Protein AF-A0AA35W364-F1 (afdb_monomer_lite)

Structure (mmCIF, N/CA/C/O backbone):
data_AF-A0AA35W364-F1
#
_entry.id   AF-A0AA35W364-F1
#
loop_
_atom_site.group_PDB
_atom_site.id
_atom_site.type_symbol
_atom_site.label_atom_id
_atom_site.label_alt_id
_atom_site.label_comp_id
_atom_site.label_asym_id
_atom_site.label_entity_id
_atom_site.label_seq_id
_atom_site.pdbx_PDB_ins_code
_atom_site.Cartn_x
_atom_site.Cartn_y
_atom_site.Cartn_z
_atom_site.occupancy
_atom_site.B_iso_or_equiv
_atom_site.auth_seq_id
_atom_site.auth_comp_id
_atom_site.auth_asym_id
_atom_site.auth_atom_id
_atom_site.pdbx_PDB_model_num
ATOM 1 N N . MET A 1 1 ? 13.849 39.388 32.281 1.00 42.34 1 MET A N 1
ATOM 2 C CA . MET A 1 1 ? 14.786 38.970 31.215 1.00 42.34 1 MET A CA 1
ATOM 3 C C . MET A 1 1 ? 13.998 38.181 30.181 1.00 42.34 1 MET A C 1
ATOM 5 O O . MET A 1 1 ? 13.756 37.003 30.393 1.00 42.34 1 MET A O 1
ATOM 9 N N . GLY A 1 2 ? 13.488 38.849 29.142 1.00 51.41 2 GLY A N 1
ATOM 10 C CA . GLY A 1 2 ? 12.754 38.205 28.049 1.00 51.41 2 GLY A CA 1
ATOM 11 C C . GLY A 1 2 ? 13.725 37.856 26.928 1.00 51.41 2 GLY A C 1
ATOM 12 O O . GLY A 1 2 ? 14.461 38.731 26.479 1.00 51.41 2 GLY A O 1
ATOM 13 N N . ALA A 1 3 ? 13.776 36.588 26.528 1.00 58.84 3 ALA A N 1
ATOM 14 C CA . ALA A 1 3 ? 14.602 36.157 25.410 1.00 58.84 3 ALA A CA 1
ATOM 15 C C . ALA A 1 3 ? 13.989 36.678 24.100 1.00 58.84 3 ALA A C 1
ATOM 17 O O . ALA A 1 3 ? 12.931 36.219 23.672 1.00 58.84 3 ALA A O 1
ATOM 18 N N . ASP A 1 4 ? 14.655 37.659 23.495 1.00 64.25 4 ASP A N 1
ATOM 19 C CA . ASP A 1 4 ? 14.409 38.132 22.136 1.00 64.25 4 ASP A CA 1
ATOM 20 C C . ASP A 1 4 ? 14.785 37.013 21.148 1.00 64.25 4 ASP A C 1
ATOM 22 O O . ASP A 1 4 ? 15.952 36.796 20.811 1.00 64.25 4 ASP A O 1
ATOM 26 N N . CYS A 1 5 ? 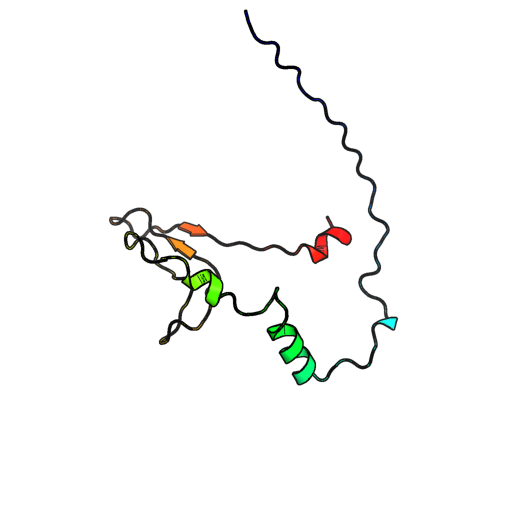13.790 36.213 20.762 1.00 59.81 5 CYS A N 1
ATOM 27 C CA . CYS A 1 5 ? 13.937 35.186 19.741 1.00 59.81 5 CYS A CA 1
ATOM 28 C C . CYS A 1 5 ? 14.057 35.874 18.376 1.00 59.81 5 CYS A C 1
ATOM 30 O O . CYS A 1 5 ? 13.056 36.307 17.799 1.00 59.81 5 CYS A O 1
ATOM 32 N N . ARG A 1 6 ? 15.286 35.978 17.850 1.00 68.62 6 ARG A N 1
ATOM 33 C CA . ARG A 1 6 ? 15.535 36.499 16.499 1.00 68.62 6 ARG A CA 1
ATOM 34 C C . ARG A 1 6 ? 14.736 35.689 15.480 1.00 68.62 6 ARG A C 1
ATOM 36 O O . ARG A 1 6 ? 15.065 34.546 15.173 1.00 68.62 6 ARG A O 1
ATOM 43 N N . ARG A 1 7 ? 13.701 36.314 14.922 1.00 73.06 7 ARG A N 1
ATOM 44 C CA . ARG A 1 7 ? 12.898 35.764 13.830 1.00 73.06 7 ARG A CA 1
ATOM 45 C C . ARG A 1 7 ? 13.801 35.540 12.613 1.00 73.06 7 ARG A C 1
ATOM 47 O O . ARG A 1 7 ? 14.226 36.505 11.981 1.00 73.06 7 ARG A O 1
ATOM 54 N N . MET A 1 8 ? 14.082 34.281 12.272 1.00 79.88 8 MET A N 1
ATOM 55 C CA . MET A 1 8 ? 14.730 33.951 11.001 1.00 79.88 8 MET A CA 1
ATOM 56 C C . MET A 1 8 ? 13.808 34.368 9.853 1.00 79.88 8 MET A C 1
ATOM 58 O O . MET A 1 8 ? 12.700 33.854 9.715 1.00 79.88 8 MET A O 1
ATOM 62 N N . GLN A 1 9 ? 14.269 35.313 9.037 1.00 79.69 9 GLN A N 1
ATOM 63 C CA . GLN A 1 9 ? 13.660 35.632 7.751 1.00 79.69 9 GLN A CA 1
ATOM 64 C C . GLN A 1 9 ? 14.448 34.903 6.667 1.00 79.69 9 GLN A C 1
ATOM 66 O O . GLN A 1 9 ? 15.560 35.302 6.324 1.00 79.69 9 GLN A O 1
ATOM 71 N N . LEU A 1 10 ? 13.881 33.815 6.154 1.00 81.94 10 LEU A N 1
ATOM 72 C CA . LEU A 1 10 ? 14.434 33.099 5.012 1.00 81.94 10 LEU A CA 1
ATOM 73 C C . LEU A 1 10 ? 13.853 33.693 3.731 1.00 81.94 10 LEU A C 1
ATOM 75 O O . LEU A 1 10 ? 12.642 33.867 3.609 1.00 81.94 10 LEU A O 1
ATOM 79 N N . ARG A 1 11 ? 14.731 34.021 2.784 1.00 81.44 11 ARG A N 1
ATOM 80 C CA . ARG A 1 11 ? 14.335 34.408 1.430 1.00 81.44 11 ARG A CA 1
ATOM 81 C C . ARG A 1 11 ? 14.239 33.135 0.599 1.00 81.44 11 ARG A C 1
ATOM 83 O O . ARG A 1 11 ? 15.237 32.432 0.473 1.00 81.44 11 ARG A O 1
ATOM 90 N N . SER A 1 12 ? 13.066 32.849 0.046 1.00 81.06 12 SER A N 1
ATOM 91 C CA . SER A 1 12 ? 12.910 31.868 -1.026 1.00 81.06 12 SER A CA 1
ATOM 92 C C . SER A 1 12 ? 12.768 32.608 -2.353 1.00 81.06 12 SER A C 1
ATOM 94 O O . SER A 1 12 ? 12.062 33.611 -2.452 1.00 81.06 12 SER A O 1
ATOM 96 N N . ALA A 1 13 ? 13.475 32.126 -3.368 1.00 81.81 13 ALA A N 1
ATOM 97 C CA . ALA A 1 13 ? 13.257 32.500 -4.754 1.00 81.81 13 ALA A CA 1
ATOM 98 C C . ALA A 1 13 ? 12.863 31.224 -5.500 1.00 81.81 13 ALA A C 1
ATOM 100 O O . ALA A 1 13 ? 13.487 30.182 -5.302 1.00 81.81 13 ALA A O 1
ATOM 101 N N . TRP A 1 14 ? 11.797 31.296 -6.295 1.00 80.50 14 TRP A N 1
ATOM 102 C CA . TRP A 1 14 ? 11.407 30.214 -7.190 1.00 80.50 14 TRP A CA 1
ATOM 103 C C . TRP A 1 14 ? 12.120 30.408 -8.525 1.00 80.50 14 TRP A C 1
ATOM 105 O O . TRP A 1 14 ? 11.852 31.381 -9.232 1.00 80.50 14 TRP A O 1
ATOM 115 N N . GLU A 1 15 ? 13.021 29.492 -8.861 1.00 82.69 15 GLU A N 1
ATOM 116 C CA . GLU A 1 15 ? 13.571 29.372 -10.208 1.00 82.69 15 GLU A CA 1
ATOM 117 C C . GLU A 1 15 ? 12.832 28.227 -10.906 1.00 82.69 15 GLU A C 1
ATOM 119 O O . GLU A 1 15 ? 12.831 27.109 -10.382 1.00 82.69 15 GLU A O 1
ATOM 124 N N . PRO A 1 16 ? 12.163 28.470 -12.050 1.00 73.25 16 PRO A N 1
ATOM 125 C CA . PRO A 1 16 ? 11.460 27.405 -12.742 1.00 73.25 16 PRO A CA 1
ATOM 126 C C . PRO A 1 16 ? 12.470 26.332 -13.169 1.00 73.25 16 PRO A C 1
ATOM 128 O O . PRO A 1 16 ? 13.505 26.675 -13.753 1.00 73.25 16 PRO A O 1
ATOM 131 N N . PRO A 1 17 ? 12.197 25.043 -12.899 1.00 69.00 17 PRO A N 1
ATOM 132 C CA . PRO A 1 17 ? 13.079 23.980 -13.341 1.00 69.00 17 PRO A CA 1
ATOM 133 C C . PRO A 1 17 ? 13.205 24.024 -14.872 1.00 69.00 17 PRO A C 1
ATOM 135 O O . PRO A 1 17 ? 12.249 24.399 -15.564 1.00 69.00 17 PRO A O 1
ATOM 138 N N . PRO A 1 18 ? 14.370 23.650 -15.433 1.00 70.69 18 PRO A N 1
ATOM 139 C CA . PRO A 1 18 ? 14.499 23.502 -16.877 1.00 70.69 18 PRO A CA 1
ATOM 140 C C . PRO A 1 18 ? 13.400 22.557 -17.369 1.00 70.69 18 PRO A C 1
ATOM 142 O O . PRO A 1 18 ? 13.185 21.506 -16.766 1.00 70.69 18 PRO A O 1
ATOM 145 N N . GLN A 1 19 ? 12.687 22.925 -18.439 1.00 67.69 19 GLN A N 1
ATOM 146 C CA . GLN A 1 19 ? 11.573 22.115 -18.930 1.00 67.69 19 GLN A CA 1
ATOM 147 C C . GLN A 1 19 ? 12.061 20.720 -19.334 1.00 67.69 19 GLN A C 1
ATOM 149 O O . GLN A 1 19 ? 12.665 20.529 -20.391 1.00 67.69 19 GLN A O 1
ATOM 154 N N . VAL A 1 20 ? 11.794 19.728 -18.484 1.00 62.94 20 VAL A N 1
ATOM 155 C CA . VAL A 1 20 ? 12.103 18.332 -18.775 1.00 62.94 20 VAL A CA 1
ATOM 156 C C . VAL A 1 20 ? 11.035 17.809 -19.728 1.00 62.94 20 VAL A C 1
ATOM 158 O O . VAL A 1 20 ? 9.866 17.659 -19.369 1.00 62.94 20 VAL A O 1
ATOM 161 N N . ARG A 1 21 ? 11.430 17.492 -20.964 1.00 59.19 21 ARG A N 1
ATOM 162 C CA . ARG A 1 21 ? 10.580 16.756 -21.907 1.00 59.19 21 ARG A CA 1
ATOM 163 C C . ARG A 1 21 ? 10.469 15.302 -21.426 1.00 59.19 21 ARG A C 1
ATOM 165 O O . ARG A 1 21 ? 11.280 14.453 -21.782 1.00 59.19 21 ARG A O 1
ATOM 172 N N . TRP A 1 22 ? 9.488 15.022 -20.570 1.00 58.12 22 TRP A N 1
ATOM 173 C CA . TRP A 1 22 ? 9.244 13.687 -19.999 1.00 58.12 22 TRP A CA 1
ATOM 174 C C . TRP A 1 22 ? 8.727 12.678 -21.039 1.00 58.12 22 TRP A C 1
ATOM 176 O O . TRP A 1 22 ? 8.893 11.469 -20.872 1.00 58.12 22 TRP A O 1
ATOM 186 N N . TRP A 1 23 ? 8.188 13.183 -22.152 1.00 57.75 23 TRP A N 1
ATOM 187 C CA . TRP A 1 23 ? 7.868 12.425 -23.356 1.00 57.75 23 TRP A CA 1
ATOM 188 C C . TRP A 1 23 ? 8.776 12.857 -24.516 1.00 57.75 23 TRP A C 1
ATOM 190 O O . TRP A 1 23 ? 8.697 13.986 -25.009 1.00 57.75 23 TRP A O 1
ATOM 200 N N . SER A 1 24 ? 9.638 11.950 -24.974 1.00 54.50 24 SER A N 1
ATOM 201 C CA . SER A 1 24 ? 10.338 12.063 -26.254 1.00 54.50 24 SER A CA 1
ATOM 202 C C . SER A 1 24 ? 9.749 11.039 -27.221 1.00 54.50 24 SER A C 1
ATOM 204 O O . SER A 1 24 ? 9.593 9.872 -26.869 1.00 54.50 24 SER A O 1
ATOM 206 N N . ALA A 1 25 ? 9.438 11.459 -28.451 1.00 53.22 25 ALA A N 1
ATOM 207 C CA . ALA A 1 25 ? 9.056 10.534 -29.523 1.00 53.22 25 ALA A CA 1
ATOM 208 C C . ALA A 1 25 ? 10.146 9.461 -29.747 1.00 53.22 25 ALA A C 1
ATOM 210 O O . ALA A 1 25 ? 9.840 8.306 -30.021 1.00 53.22 25 ALA A O 1
ATOM 211 N N . ASP A 1 26 ? 11.406 9.813 -29.471 1.00 54.66 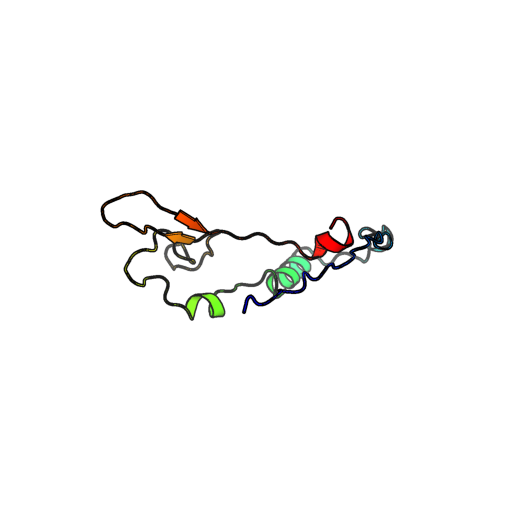26 ASP A N 1
ATOM 212 C CA . ASP A 1 26 ? 12.577 8.928 -29.526 1.00 54.66 26 ASP A CA 1
ATOM 213 C C . ASP A 1 26 ? 12.585 7.825 -28.447 1.00 54.66 26 ASP A C 1
ATOM 215 O O . ASP A 1 26 ? 13.435 6.934 -28.467 1.00 54.66 26 ASP A O 1
ATOM 219 N N . ARG A 1 27 ? 11.641 7.846 -27.492 1.00 55.06 27 ARG A N 1
ATOM 220 C CA . ARG A 1 27 ? 11.462 6.781 -26.490 1.00 55.06 27 ARG A CA 1
ATOM 221 C C . ARG A 1 27 ? 10.777 5.534 -27.069 1.00 55.06 27 ARG A C 1
ATOM 223 O O . ARG A 1 27 ? 10.571 4.567 -26.338 1.00 55.06 27 ARG A O 1
ATOM 230 N N . GLN A 1 28 ? 10.501 5.512 -28.375 1.00 56.94 28 GLN A N 1
ATOM 231 C CA . GLN A 1 28 ? 10.209 4.306 -29.156 1.00 56.94 28 GLN A CA 1
ATOM 232 C C . GLN A 1 28 ? 11.470 3.434 -29.311 1.00 56.94 28 GLN A C 1
ATOM 234 O O . GLN A 1 28 ? 11.905 3.092 -30.407 1.00 56.94 28 GLN A O 1
ATOM 239 N N . ARG A 1 29 ? 12.069 3.013 -28.192 1.00 60.28 29 ARG A N 1
ATOM 240 C CA . ARG A 1 29 ? 12.746 1.711 -28.186 1.00 60.28 29 ARG A CA 1
ATOM 241 C C . ARG A 1 29 ? 11.670 0.659 -28.463 1.00 60.28 29 ARG A C 1
ATOM 243 O O . ARG A 1 29 ? 10.519 0.881 -28.090 1.00 60.28 29 ARG A O 1
ATOM 250 N N . SER A 1 30 ? 12.015 -0.462 -29.108 1.00 66.12 30 SER A N 1
ATOM 251 C CA . SER A 1 30 ? 11.097 -1.611 -29.170 1.00 66.12 30 SER A CA 1
ATOM 252 C C . SER A 1 30 ? 10.598 -1.878 -27.756 1.00 66.12 30 SER A C 1
ATOM 254 O O . SER A 1 30 ? 11.401 -2.201 -26.877 1.00 66.12 30 SER A O 1
ATOM 256 N N . ALA A 1 31 ? 9.312 -1.616 -27.516 1.00 72.19 31 ALA A N 1
ATOM 257 C CA . ALA A 1 31 ? 8.734 -1.801 -26.202 1.00 72.19 31 ALA A CA 1
ATOM 258 C C . ALA A 1 31 ? 8.922 -3.276 -25.823 1.00 72.19 31 ALA A C 1
ATOM 260 O O . ALA A 1 31 ? 8.780 -4.142 -26.694 1.00 72.19 31 ALA A O 1
ATOM 261 N N . PRO A 1 32 ? 9.277 -3.580 -24.564 1.00 84.19 32 PRO A N 1
ATOM 262 C CA . PRO A 1 32 ? 9.256 -4.960 -24.110 1.00 84.19 32 PRO A CA 1
ATOM 263 C C . PRO A 1 32 ? 7.872 -5.555 -24.380 1.00 84.19 32 PRO A C 1
ATOM 265 O O . PRO A 1 32 ? 6.870 -4.831 -24.401 1.00 84.19 32 PRO A O 1
ATOM 268 N N . SER A 1 33 ? 7.810 -6.871 -24.579 1.00 93.00 33 SER A N 1
ATOM 269 C CA . SER A 1 33 ? 6.515 -7.539 -24.651 1.00 93.00 33 SER A CA 1
ATOM 270 C C . SER A 1 33 ? 5.718 -7.238 -23.369 1.00 93.00 33 SER A C 1
ATOM 272 O O . SER A 1 33 ? 6.331 -7.011 -22.317 1.00 93.00 33 SER A O 1
ATOM 274 N N . PRO A 1 34 ? 4.377 -7.207 -23.415 1.00 93.94 34 PRO A N 1
ATOM 275 C CA . PRO A 1 34 ? 3.564 -6.928 -22.232 1.00 93.94 34 PRO A CA 1
ATOM 276 C C . PRO A 1 34 ? 3.922 -7.816 -21.035 1.00 93.94 34 PRO A C 1
ATOM 278 O O . PRO A 1 34 ? 3.933 -7.346 -19.901 1.00 93.94 34 PRO A O 1
ATOM 281 N N . GLU A 1 35 ? 4.293 -9.072 -21.286 1.00 96.69 35 GLU A N 1
ATOM 282 C CA . GLU A 1 35 ? 4.731 -10.023 -20.264 1.00 96.69 35 GLU A CA 1
ATOM 283 C C . GLU A 1 35 ? 6.049 -9.578 -19.619 1.00 96.69 35 GLU A C 1
ATOM 285 O O . GLU A 1 35 ? 6.152 -9.511 -18.395 1.00 96.69 35 GLU A O 1
ATOM 290 N N . ALA A 1 36 ? 7.047 -9.218 -20.432 1.00 94.69 36 ALA A N 1
ATOM 291 C CA . ALA A 1 36 ? 8.331 -8.729 -19.938 1.00 94.69 36 ALA A CA 1
ATOM 292 C C . ALA A 1 36 ? 8.185 -7.393 -19.188 1.00 94.69 36 ALA A C 1
ATOM 294 O O . ALA A 1 36 ? 8.824 -7.190 -18.155 1.00 94.69 36 ALA A O 1
ATOM 295 N N . ALA A 1 37 ? 7.316 -6.501 -19.672 1.00 94.19 37 ALA A N 1
ATOM 296 C CA . ALA A 1 37 ? 7.007 -5.234 -19.018 1.00 94.19 37 ALA A CA 1
ATOM 297 C C . ALA A 1 37 ? 6.331 -5.449 -17.656 1.00 94.19 37 ALA A C 1
ATOM 299 O O . ALA A 1 37 ? 6.733 -4.839 -16.667 1.00 94.19 37 ALA A O 1
ATOM 300 N N . LEU A 1 38 ? 5.336 -6.338 -17.591 1.00 96.19 38 LEU A N 1
ATOM 301 C CA . LEU A 1 38 ? 4.614 -6.654 -16.362 1.00 96.19 38 LEU A CA 1
ATOM 302 C C . LEU A 1 38 ? 5.546 -7.247 -15.303 1.00 96.19 38 LEU A C 1
ATOM 304 O O . LEU A 1 38 ? 5.526 -6.804 -14.158 1.00 96.19 38 LEU A O 1
ATOM 308 N N . LEU A 1 39 ? 6.390 -8.210 -15.681 1.00 96.69 39 LEU A N 1
ATOM 309 C CA . LEU A 1 39 ? 7.354 -8.810 -14.755 1.00 96.69 39 LEU A CA 1
ATOM 310 C C . LEU A 1 39 ? 8.363 -7.778 -14.239 1.00 96.69 39 LEU A C 1
ATOM 312 O O . LEU A 1 39 ? 8.677 -7.778 -13.050 1.00 96.69 39 LEU A O 1
ATOM 316 N N . ALA A 1 40 ? 8.824 -6.868 -15.102 1.00 95.94 40 ALA A N 1
ATOM 317 C CA . ALA A 1 40 ? 9.695 -5.773 -14.687 1.00 95.94 40 ALA A CA 1
ATOM 318 C C . ALA A 1 40 ? 8.995 -4.820 -13.702 1.00 95.94 40 ALA A C 1
ATOM 320 O O . ALA A 1 40 ? 9.584 -4.451 -12.690 1.00 95.94 40 ALA A O 1
ATOM 321 N N . LEU A 1 41 ? 7.730 -4.465 -13.956 1.00 96.00 41 LEU A N 1
ATOM 322 C CA . LEU A 1 41 ? 6.946 -3.609 -13.062 1.00 96.00 41 LEU A CA 1
ATOM 323 C C . LEU A 1 41 ? 6.691 -4.274 -11.704 1.00 96.00 41 LEU A C 1
ATOM 325 O O . LEU A 1 41 ? 6.846 -3.625 -10.681 1.00 96.00 41 LEU A O 1
ATOM 329 N N . LEU A 1 42 ? 6.353 -5.564 -11.660 1.00 96.38 42 LEU A N 1
ATOM 330 C CA . LEU A 1 42 ? 6.114 -6.275 -10.395 1.00 96.38 42 LEU A CA 1
ATOM 331 C C . LEU A 1 42 ? 7.389 -6.462 -9.553 1.00 96.38 42 LEU A C 1
ATOM 333 O O . LEU A 1 42 ? 7.306 -6.606 -8.329 1.00 96.38 42 LEU A O 1
ATOM 337 N N . ALA A 1 43 ? 8.563 -6.448 -10.190 1.00 96.44 43 ALA A N 1
ATOM 338 C CA . ALA A 1 43 ? 9.860 -6.497 -9.519 1.00 96.44 43 ALA A CA 1
ATOM 339 C C . ALA A 1 43 ? 10.345 -5.121 -9.023 1.00 96.44 43 ALA A C 1
ATOM 341 O O . ALA A 1 43 ? 11.223 -5.057 -8.161 1.00 96.44 43 ALA A O 1
ATOM 342 N N . GLU A 1 44 ? 9.789 -4.024 -9.542 1.00 95.94 44 GLU A N 1
ATOM 343 C CA . GLU A 1 44 ? 10.206 -2.666 -9.194 1.00 95.94 44 GLU A CA 1
ATOM 344 C C . GLU A 1 44 ? 9.895 -2.359 -7.716 1.00 95.94 44 GLU A C 1
ATOM 346 O O . GLU A 1 44 ? 8.742 -2.495 -7.295 1.00 95.94 44 GLU A O 1
ATOM 351 N N . PRO A 1 45 ? 10.863 -1.886 -6.904 1.00 94.50 45 PRO A N 1
ATOM 352 C CA . PRO A 1 45 ? 10.657 -1.655 -5.474 1.00 94.50 45 PRO A CA 1
ATOM 353 C C . PRO A 1 45 ? 9.504 -0.713 -5.113 1.00 94.50 45 PRO A C 1
ATOM 355 O O . PRO A 1 45 ? 8.996 -0.791 -3.996 1.00 94.50 45 PRO A O 1
ATOM 358 N N . ASN A 1 46 ? 9.087 0.179 -6.014 1.00 93.31 46 ASN A N 1
ATOM 359 C CA . ASN A 1 46 ? 7.949 1.077 -5.793 1.00 93.31 46 ASN A CA 1
ATOM 360 C C . ASN A 1 46 ? 6.578 0.401 -5.985 1.00 93.31 46 ASN A C 1
ATOM 362 O O . ASN A 1 46 ? 5.585 0.908 -5.475 1.00 93.31 46 ASN A O 1
ATOM 366 N N . ILE A 1 47 ? 6.527 -0.725 -6.702 1.00 95.06 47 ILE A N 1
ATOM 367 C CA . ILE A 1 47 ? 5.293 -1.440 -7.075 1.00 95.06 47 ILE A CA 1
ATOM 368 C C . ILE A 1 47 ? 5.194 -2.788 -6.353 1.00 95.06 47 ILE A C 1
ATOM 370 O O . ILE A 1 47 ? 4.102 -3.220 -5.996 1.00 95.06 47 ILE A O 1
ATOM 374 N N . THR A 1 48 ? 6.330 -3.455 -6.144 1.00 95.94 48 THR A N 1
ATOM 375 C CA . THR A 1 48 ? 6.401 -4.791 -5.552 1.00 95.94 48 THR A CA 1
ATOM 376 C C . THR A 1 48 ? 5.732 -4.871 -4.176 1.00 95.94 48 THR A C 1
ATOM 378 O O . THR A 1 48 ? 5.612 -3.872 -3.457 1.00 95.94 48 THR A O 1
ATOM 381 N N . SER A 1 49 ? 5.335 -6.085 -3.781 1.00 95.00 49 SER A N 1
ATOM 382 C CA . SER A 1 49 ? 4.664 -6.322 -2.502 1.00 95.00 49 SER A CA 1
ATOM 383 C C . SER A 1 49 ? 5.497 -5.816 -1.321 1.00 95.00 49 SER A C 1
ATOM 385 O O . SER A 1 49 ? 6.704 -6.044 -1.224 1.00 95.00 49 SER A O 1
ATOM 387 N N . LYS A 1 50 ? 4.819 -5.154 -0.381 1.00 93.88 50 LYS A N 1
ATOM 388 C CA . LYS A 1 50 ? 5.395 -4.684 0.888 1.00 93.88 50 LYS A CA 1
ATOM 389 C C . LYS A 1 50 ? 5.070 -5.600 2.063 1.00 93.88 50 LYS A C 1
ATOM 391 O O . LYS A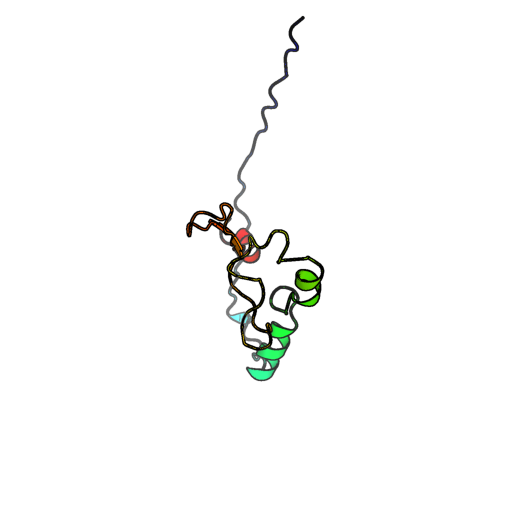 1 50 ? 5.317 -5.234 3.208 1.00 93.88 50 LYS A O 1
ATOM 396 N N . GLU A 1 51 ? 4.549 -6.792 1.796 1.00 95.12 51 GLU A N 1
ATOM 397 C CA . GLU A 1 51 ? 4.093 -7.738 2.812 1.00 95.12 51 GLU A CA 1
ATOM 398 C C . GLU A 1 51 ? 5.135 -8.056 3.880 1.00 95.12 51 GLU A C 1
ATOM 400 O O . GLU A 1 51 ? 4.834 -7.958 5.069 1.00 95.12 51 GLU A O 1
ATOM 405 N N . SER A 1 52 ? 6.369 -8.355 3.476 1.00 94.50 52 SER A N 1
ATOM 406 C CA . SER A 1 52 ? 7.451 -8.676 4.410 1.00 94.50 52 SER A CA 1
ATOM 407 C C . SER A 1 52 ? 7.752 -7.545 5.393 1.00 94.50 52 SER A C 1
ATOM 409 O O . SER A 1 52 ? 8.164 -7.815 6.516 1.00 94.50 52 SER A O 1
ATOM 411 N N . LEU A 1 53 ? 7.543 -6.286 4.999 1.00 94.69 53 LEU A N 1
ATOM 412 C CA . LEU A 1 53 ? 7.687 -5.125 5.874 1.00 94.69 53 LEU A CA 1
ATOM 413 C C . LEU A 1 53 ? 6.434 -4.920 6.725 1.00 94.69 53 LEU A C 1
ATOM 415 O O . LEU A 1 53 ? 6.525 -4.772 7.939 1.00 94.69 53 LEU A O 1
ATOM 419 N N . VAL A 1 54 ? 5.260 -4.926 6.095 1.00 94.31 54 VAL A N 1
ATOM 420 C CA . VAL A 1 54 ? 3.988 -4.647 6.769 1.00 94.31 54 VAL A CA 1
ATOM 421 C C . VAL A 1 54 ? 3.724 -5.676 7.868 1.00 94.31 54 VAL A C 1
ATOM 423 O O . VAL A 1 54 ? 3.335 -5.292 8.966 1.00 94.31 54 VAL A O 1
ATOM 426 N N . ARG A 1 55 ? 3.999 -6.964 7.633 1.00 94.31 55 ARG A N 1
ATOM 427 C CA . ARG A 1 55 ? 3.788 -8.037 8.622 1.00 94.31 55 ARG A CA 1
ATOM 428 C C . ARG A 1 55 ? 4.749 -8.020 9.811 1.00 94.31 55 ARG A C 1
ATOM 430 O O . ARG A 1 55 ? 4.519 -8.759 10.760 1.00 94.31 55 ARG A O 1
ATOM 437 N N . GLN A 1 56 ? 5.801 -7.202 9.789 1.00 95.44 56 GLN A N 1
ATOM 438 C CA . GLN A 1 56 ? 6.659 -7.033 10.969 1.00 95.44 56 GLN A CA 1
ATOM 439 C C . GLN A 1 56 ? 5.949 -6.273 12.095 1.00 95.44 56 GLN A C 1
ATOM 441 O O . GLN A 1 56 ? 6.358 -6.373 13.249 1.00 95.44 56 GLN A O 1
ATOM 446 N N . TYR A 1 57 ? 4.892 -5.524 11.770 1.00 90.88 57 TYR A N 1
ATOM 447 C CA . TYR A 1 57 ? 4.095 -4.784 12.739 1.00 90.88 57 TYR A CA 1
ATOM 448 C C . TYR A 1 57 ? 2.850 -5.573 13.147 1.00 90.88 57 TYR A C 1
ATOM 450 O O . TYR A 1 57 ? 2.207 -6.221 12.321 1.00 90.88 57 TYR A O 1
ATOM 458 N N . ASP A 1 58 ? 2.484 -5.470 14.423 1.00 90.81 58 ASP A N 1
ATOM 459 C CA . ASP A 1 58 ? 1.209 -5.977 14.923 1.00 90.81 58 ASP A CA 1
ATOM 460 C C . ASP A 1 58 ? 0.081 -4.992 14.572 1.00 90.81 58 ASP A C 1
ATOM 462 O O . ASP A 1 58 ? 0.064 -3.847 15.032 1.00 90.81 58 ASP A O 1
ATOM 466 N N . HIS A 1 59 ? -0.867 -5.454 13.753 1.00 89.62 59 HIS A N 1
ATOM 467 C CA . HIS A 1 59 ? -2.014 -4.670 13.278 1.00 89.62 59 HIS A CA 1
ATOM 468 C C . HIS A 1 59 ? -3.293 -4.917 14.081 1.00 89.62 59 HIS A C 1
ATOM 470 O O . HIS A 1 59 ? -4.342 -4.370 13.736 1.00 89.62 59 HIS A O 1
ATOM 476 N N . GLU A 1 60 ? -3.242 -5.730 15.137 1.00 86.94 60 GLU A N 1
ATOM 477 C CA . GLU A 1 60 ? -4.410 -6.137 15.931 1.00 86.94 60 GLU A CA 1
ATOM 478 C C . GLU A 1 60 ? -4.380 -5.606 17.369 1.00 86.94 60 GLU A C 1
ATOM 480 O O . GLU A 1 60 ? -5.314 -5.842 18.145 1.00 86.94 60 GLU A O 1
ATOM 485 N N . VAL A 1 61 ? -3.354 -4.821 17.719 1.00 86.69 61 VAL A N 1
ATOM 486 C CA . VAL A 1 61 ? -3.210 -4.203 19.041 1.00 86.69 61 VAL A CA 1
ATOM 487 C C . VAL A 1 61 ? -4.498 -3.480 19.442 1.00 86.69 61 VAL A C 1
ATOM 489 O O . VAL A 1 61 ? -4.998 -2.592 18.748 1.00 86.69 61 VAL A O 1
ATOM 492 N N . ARG A 1 62 ? -5.026 -3.859 20.614 1.00 84.50 62 ARG A N 1
ATOM 493 C CA . ARG A 1 62 ? -6.260 -3.319 21.215 1.00 84.50 62 ARG A CA 1
ATOM 494 C C . ARG A 1 62 ? -7.534 -3.542 20.383 1.00 84.50 62 ARG A C 1
ATOM 496 O O . ARG A 1 62 ? -8.533 -2.893 20.656 1.00 84.50 62 ARG A O 1
ATOM 503 N N . ALA A 1 63 ? -7.539 -4.442 19.396 1.00 81.31 63 ALA A N 1
ATOM 504 C CA . ALA A 1 63 ? -8.715 -4.743 18.565 1.00 81.31 63 ALA A CA 1
ATOM 505 C C . ALA A 1 63 ? -9.387 -3.489 17.951 1.00 81.31 63 ALA A C 1
ATOM 507 O O . ALA A 1 63 ? -10.603 -3.444 17.741 1.00 81.31 63 ALA A O 1
ATOM 508 N N . GLY A 1 64 ? -8.592 -2.442 17.706 1.00 88.00 64 GLY A N 1
ATOM 509 C CA . GLY A 1 64 ? -9.061 -1.170 17.158 1.00 88.00 64 GLY A CA 1
ATOM 510 C C . GLY A 1 64 ? -9.115 -1.159 15.632 1.00 88.00 64 GLY A C 1
ATOM 511 O O . GLY A 1 64 ? -9.863 -0.374 15.059 1.00 88.00 64 GLY A O 1
ATOM 512 N N . SER A 1 65 ? -8.350 -2.019 14.963 1.00 91.19 65 SER A N 1
ATOM 513 C CA . SER A 1 65 ? -8.300 -2.097 13.502 1.00 91.19 65 SER A CA 1
ATOM 514 C C . SER A 1 65 ? -9.518 -2.837 12.950 1.00 91.19 65 SER A C 1
ATOM 516 O O . SER A 1 65 ? -9.778 -3.983 13.311 1.00 91.19 65 SER A O 1
ATOM 518 N N . VAL A 1 66 ? -10.256 -2.177 12.060 1.00 93.12 66 VAL A N 1
ATOM 519 C CA . VAL A 1 66 ? -11.416 -2.734 11.348 1.00 93.12 66 VAL A CA 1
ATOM 520 C C . VAL A 1 66 ? -10.993 -3.254 9.978 1.00 93.12 66 VAL A C 1
ATOM 522 O O . VAL A 1 66 ? -11.267 -4.404 9.648 1.00 93.12 66 VAL A O 1
ATOM 525 N N . VAL A 1 67 ? -10.294 -2.423 9.198 1.00 93.75 67 VAL A N 1
ATOM 526 C CA . VAL A 1 67 ? -9.675 -2.834 7.930 1.00 93.75 67 VAL A CA 1
ATOM 527 C C . VAL A 1 67 ? -8.195 -3.064 8.189 1.00 93.75 67 VAL A C 1
ATOM 529 O O . VAL A 1 67 ? -7.489 -2.150 8.622 1.00 93.75 67 VAL A O 1
ATOM 532 N N . LYS A 1 68 ? -7.757 -4.305 7.971 1.00 92.38 68 LYS A N 1
ATOM 533 C CA . LYS A 1 68 ? -6.371 -4.751 8.145 1.00 92.38 68 LYS A CA 1
ATOM 534 C C . LYS A 1 68 ? -5.593 -4.546 6.847 1.00 92.38 68 LYS A C 1
ATOM 536 O O . LYS A 1 68 ? -6.224 -4.568 5.799 1.00 92.38 68 LYS A O 1
ATOM 541 N N . PRO A 1 69 ? -4.252 -4.439 6.894 1.00 93.56 69 PRO A N 1
ATOM 542 C CA . PRO A 1 69 ? -3.442 -4.226 5.693 1.00 93.56 69 PRO A CA 1
ATOM 543 C C . PRO A 1 69 ? -3.572 -5.314 4.624 1.00 93.56 69 PRO A C 1
ATOM 545 O O . PRO A 1 69 ? -3.286 -5.047 3.458 1.00 93.56 69 PRO A O 1
ATOM 548 N N . PHE A 1 70 ? -3.976 -6.525 5.025 1.00 94.69 70 PHE A N 1
ATOM 549 C CA . PHE A 1 70 ? -4.238 -7.632 4.117 1.00 94.69 70 PHE A CA 1
ATOM 550 C C . PHE A 1 70 ? -5.672 -8.149 4.254 1.00 94.69 70 PHE A C 1
ATOM 552 O O . PHE A 1 70 ? -6.176 -8.333 5.366 1.00 94.69 70 PHE A O 1
ATOM 559 N N . CYS A 1 71 ? -6.313 -8.396 3.115 1.00 93.19 71 CYS A N 1
ATOM 560 C CA . CYS A 1 71 ? -7.665 -8.916 2.961 1.00 93.19 71 CYS A CA 1
ATOM 561 C C . CYS A 1 71 ? -7.662 -10.223 2.146 1.00 93.19 71 CYS A C 1
ATOM 563 O O . CYS A 1 71 ? -6.612 -10.729 1.752 1.00 93.19 71 CYS A O 1
ATOM 565 N N . GLY A 1 72 ? -8.848 -10.787 1.913 1.00 93.31 72 GLY A N 1
ATOM 566 C CA . GLY A 1 72 ? -9.002 -12.098 1.283 1.00 93.31 72 GLY A CA 1
ATOM 567 C C . GLY A 1 72 ? -8.997 -13.240 2.299 1.00 93.31 72 GLY A C 1
ATOM 568 O O . GLY A 1 72 ? -8.686 -13.055 3.475 1.00 93.31 72 GLY A O 1
ATOM 569 N N . VAL A 1 73 ? -9.381 -14.434 1.842 1.00 94.31 73 VAL A N 1
ATOM 570 C CA . VAL A 1 73 ? -9.513 -15.625 2.703 1.00 94.31 73 VAL A CA 1
ATOM 571 C C . VAL A 1 73 ? -8.167 -16.017 3.316 1.00 94.31 73 VAL A C 1
ATOM 573 O O . VAL A 1 73 ? -8.119 -16.429 4.472 1.00 94.31 73 VAL A O 1
ATOM 576 N N . ALA A 1 74 ? -7.081 -15.850 2.558 1.00 95.25 74 ALA A N 1
ATOM 577 C CA . ALA A 1 74 ? -5.720 -16.135 3.000 1.00 95.25 74 ALA A CA 1
ATOM 578 C C . ALA A 1 74 ? -4.990 -14.906 3.576 1.00 95.25 74 ALA A C 1
ATOM 580 O O . ALA A 1 74 ? -3.824 -15.019 3.947 1.00 95.25 74 ALA A O 1
ATOM 581 N N . ALA A 1 75 ? -5.661 -13.749 3.675 1.00 92.69 75 ALA A N 1
ATOM 582 C CA . ALA A 1 75 ? -5.044 -12.473 4.037 1.00 92.69 75 ALA A CA 1
ATOM 583 C C . ALA A 1 75 ? -3.807 -12.157 3.170 1.00 92.69 75 ALA A C 1
ATOM 585 O O . ALA A 1 75 ? -2.745 -11.838 3.703 1.00 92.69 75 ALA A O 1
ATOM 586 N N . ASP A 1 76 ? -3.945 -12.284 1.850 1.00 93.94 76 ASP A N 1
ATOM 587 C CA . ASP A 1 76 ? -2.894 -12.182 0.829 1.00 93.94 76 ASP A CA 1
ATOM 588 C C . ASP A 1 76 ? -3.063 -10.977 -0.117 1.00 93.94 76 ASP A C 1
ATOM 590 O O . ASP A 1 76 ? -2.120 -10.585 -0.804 1.00 93.94 76 ASP A O 1
ATOM 594 N N . GLY A 1 77 ? -4.238 -10.343 -0.133 1.00 94.38 77 GLY A N 1
ATOM 595 C CA . GLY A 1 77 ? -4.487 -9.136 -0.921 1.00 94.38 77 GLY A CA 1
ATOM 596 C C . GLY A 1 77 ? -4.171 -7.864 -0.130 1.00 94.38 77 GLY A C 1
ATOM 597 O O . GLY A 1 77 ? -4.679 -7.732 0.979 1.00 94.38 77 GLY A O 1
ATOM 598 N N . PRO A 1 78 ? -3.381 -6.904 -0.643 1.00 94.88 78 PRO A N 1
ATOM 599 C CA . PRO A 1 78 ? -3.177 -5.626 0.036 1.00 94.88 78 PRO A CA 1
ATOM 600 C C . PRO A 1 78 ? -4.467 -4.788 0.054 1.00 94.88 78 PRO A C 1
ATOM 602 O O . PRO A 1 78 ? -5.276 -4.853 -0.870 1.00 94.88 78 PRO A O 1
ATOM 605 N N . THR A 1 79 ? -4.645 -3.967 1.088 1.00 94.25 79 THR A N 1
ATOM 606 C CA . THR A 1 79 ? -5.739 -2.981 1.173 1.00 94.25 79 THR A CA 1
ATOM 607 C C . THR A 1 79 ? -5.251 -1.554 0.934 1.00 94.25 79 THR A C 1
ATOM 609 O O . THR A 1 79 ? -4.149 -1.212 1.356 1.00 94.25 79 THR A O 1
ATOM 612 N N . ASP A 1 80 ? -6.109 -0.690 0.388 1.00 93.12 80 ASP A N 1
ATOM 613 C CA . ASP A 1 80 ? -5.766 0.706 0.055 1.00 93.12 80 ASP A CA 1
ATOM 614 C C . ASP A 1 80 ? -5.598 1.644 1.266 1.00 93.12 80 ASP A C 1
ATOM 616 O O . ASP A 1 80 ? -5.061 2.746 1.143 1.00 93.12 80 ASP A O 1
ATOM 620 N N . GLY A 1 81 ? -6.071 1.244 2.448 1.00 92.19 81 GLY A N 1
ATOM 621 C CA . GLY A 1 81 ? -6.049 2.092 3.634 1.00 92.19 81 GLY A CA 1
ATOM 622 C C . GLY A 1 81 ? -6.379 1.349 4.9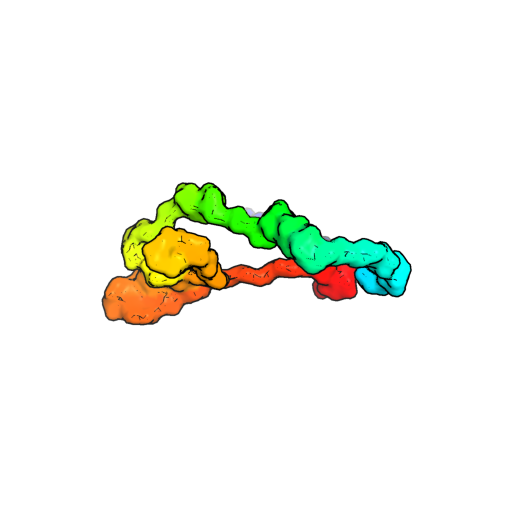16 1.00 92.19 81 GLY A C 1
ATOM 623 O O . GLY A 1 81 ? -7.116 0.364 4.912 1.00 92.19 81 GLY A O 1
ATOM 624 N N . ALA A 1 82 ? -5.862 1.863 6.029 1.00 92.50 82 ALA A N 1
ATOM 625 C CA . ALA A 1 82 ? -6.186 1.352 7.352 1.00 92.50 82 ALA A CA 1
ATOM 626 C C . ALA A 1 82 ? -7.434 2.055 7.889 1.00 92.50 82 ALA A C 1
ATOM 628 O O . ALA A 1 82 ? -7.525 3.283 7.857 1.00 92.50 82 ALA A O 1
ATOM 629 N N . VAL A 1 83 ? -8.371 1.288 8.447 1.00 94.69 83 VAL A N 1
ATOM 630 C CA . VAL A 1 83 ? -9.531 1.837 9.162 1.00 94.69 83 VAL A CA 1
ATOM 631 C C . VAL A 1 83 ? -9.434 1.430 10.618 1.00 94.69 83 VAL A C 1
ATOM 633 O O . VAL A 1 83 ? -9.445 0.241 10.932 1.00 94.69 83 VAL A O 1
ATOM 636 N N . VAL A 1 84 ? -9.385 2.417 11.509 1.00 94.06 84 VAL A N 1
ATOM 637 C CA . VAL A 1 84 ? -9.357 2.215 12.959 1.00 94.06 84 VAL A CA 1
ATOM 638 C C . VAL A 1 84 ? -10.645 2.716 13.596 1.00 94.06 84 VAL A C 1
ATOM 640 O O . VAL A 1 84 ? -11.235 3.701 13.162 1.00 94.06 84 VAL A O 1
ATOM 643 N N . ARG A 1 85 ? -11.081 2.048 14.657 1.00 95.06 85 ARG A N 1
ATOM 644 C CA . ARG A 1 85 ? -12.250 2.377 15.469 1.00 95.06 85 ARG A CA 1
ATOM 645 C C . ARG A 1 85 ? -11.774 2.752 16.874 1.00 95.06 85 ARG A C 1
ATOM 647 O O . ARG A 1 85 ? -11.597 1.868 17.709 1.00 95.06 85 ARG A O 1
ATOM 654 N N . PRO A 1 86 ? -11.553 4.050 17.158 1.00 91.12 86 PRO A N 1
ATOM 655 C CA . PRO A 1 86 ? -10.942 4.484 18.418 1.00 91.12 86 PRO A CA 1
ATOM 656 C C . PRO A 1 86 ? -11.827 4.260 19.650 1.00 91.12 86 PRO A C 1
ATOM 658 O O . PRO A 1 86 ? -11.335 4.238 20.774 1.00 91.12 86 PRO A O 1
ATOM 661 N N . ARG A 1 87 ? -13.143 4.140 19.444 1.00 93.44 87 ARG A N 1
ATOM 662 C CA . ARG A 1 87 ? -14.150 3.969 20.492 1.00 93.44 87 ARG A CA 1
ATOM 663 C C . ARG A 1 87 ? -14.884 2.644 20.321 1.00 93.44 87 ARG A C 1
ATOM 665 O O . ARG A 1 87 ? -15.501 2.426 19.284 1.00 93.44 87 ARG A O 1
ATOM 672 N N . TYR A 1 88 ? -14.878 1.788 21.342 1.00 91.38 88 TYR A N 1
ATOM 673 C CA . TYR A 1 88 ? -15.542 0.477 21.275 1.00 91.38 88 TYR A CA 1
ATOM 674 C C . TYR A 1 88 ? -17.074 0.554 21.301 1.00 91.38 88 TYR A C 1
ATOM 676 O O . TYR A 1 88 ? -17.733 -0.342 20.781 1.00 91.38 88 TYR A O 1
ATOM 684 N N . ASP A 1 89 ? -17.631 1.623 21.876 1.00 95.81 89 ASP A N 1
ATOM 685 C CA . ASP A 1 89 ? -19.071 1.880 22.007 1.00 95.81 89 ASP A CA 1
ATOM 686 C C . ASP A 1 89 ? -19.689 2.554 20.769 1.00 95.81 89 ASP A C 1
ATOM 688 O O . ASP A 1 89 ? -20.865 2.910 20.764 1.00 95.81 89 ASP A O 1
ATOM 692 N N . SER A 1 90 ? -18.904 2.750 19.708 1.00 94.25 90 SER A N 1
ATOM 693 C CA . SER A 1 90 ? -19.333 3.420 18.486 1.00 94.25 90 SER A CA 1
ATOM 694 C C . SER A 1 90 ? -18.897 2.640 17.257 1.00 94.25 90 SER A C 1
ATOM 696 O O . SER A 1 90 ? -17.818 2.062 17.229 1.00 94.25 90 SER A O 1
ATOM 698 N N . TYR A 1 91 ? -19.703 2.677 16.198 1.00 93.12 91 TYR A N 1
ATOM 699 C CA . TYR A 1 91 ? -19.318 2.169 14.877 1.00 93.12 91 TYR A CA 1
ATOM 700 C C . TYR A 1 91 ? -18.577 3.209 14.023 1.00 93.12 91 TYR A C 1
ATOM 702 O O . TYR A 1 91 ? -18.251 2.942 12.870 1.00 93.12 91 TYR A O 1
ATOM 710 N N . ARG A 1 92 ? -18.296 4.402 14.563 1.00 95.06 92 ARG A N 1
ATOM 711 C CA . ARG A 1 92 ? -17.522 5.426 13.853 1.00 95.06 92 ARG A CA 1
ATOM 712 C C . ARG A 1 92 ? -16.050 5.019 13.776 1.00 95.06 92 ARG A C 1
ATOM 714 O O . ARG A 1 92 ? -15.430 4.728 14.799 1.00 95.06 92 ARG A O 1
ATOM 721 N N . GLY A 1 93 ? -15.502 5.045 12.566 1.00 94.19 93 GLY A N 1
ATOM 722 C CA . GLY A 1 93 ? -14.093 4.785 12.291 1.00 94.19 93 GLY A CA 1
ATOM 723 C C . GLY A 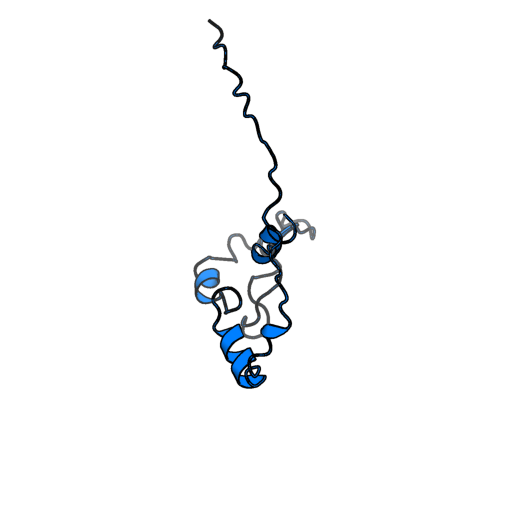1 93 ? -13.381 6.003 11.710 1.00 94.19 93 GLY A C 1
ATOM 724 O O . GLY A 1 93 ? -14.013 6.941 11.228 1.00 94.19 93 GLY A O 1
ATOM 725 N N . VAL A 1 94 ? -12.056 5.964 11.755 1.00 94.88 94 VAL A N 1
ATOM 726 C CA . VAL A 1 94 ? -11.148 6.898 11.092 1.00 94.88 94 VAL A CA 1
ATOM 727 C C . VAL A 1 94 ? -10.341 6.099 10.082 1.00 94.88 94 VAL A C 1
ATOM 729 O O . VAL A 1 94 ? -9.810 5.041 10.419 1.00 94.88 94 VAL A O 1
ATOM 732 N N . THR A 1 95 ? -10.263 6.600 8.854 1.00 96.06 95 THR A N 1
ATOM 733 C CA . THR A 1 95 ? -9.426 6.013 7.806 1.00 96.06 95 THR A CA 1
ATOM 734 C C . THR A 1 95 ? -8.131 6.802 7.656 1.00 96.06 95 THR A C 1
ATOM 736 O O . THR A 1 95 ? -8.132 8.026 7.805 1.00 96.06 95 THR A O 1
ATOM 739 N N . VAL A 1 96 ? -7.034 6.102 7.372 1.00 93.19 96 VAL A N 1
ATOM 740 C CA . VAL A 1 96 ? -5.732 6.693 7.057 1.00 93.19 96 VAL A CA 1
ATOM 741 C C . VAL A 1 96 ? -5.220 6.080 5.758 1.00 93.19 96 VAL A C 1
ATOM 743 O O . VAL A 1 96 ? -5.076 4.863 5.643 1.00 93.19 96 VAL A O 1
ATOM 746 N N . THR A 1 97 ? -4.935 6.949 4.790 1.00 95.19 97 THR A N 1
ATOM 747 C CA . THR A 1 97 ? -4.439 6.613 3.450 1.00 95.19 97 THR A CA 1
ATOM 748 C C . THR A 1 97 ? -3.338 7.589 3.053 1.00 95.19 97 THR A C 1
ATOM 750 O O . THR A 1 97 ? -3.301 8.717 3.548 1.00 95.19 97 THR A O 1
ATOM 753 N N . HIS A 1 98 ? -2.478 7.199 2.116 1.00 93.38 98 HIS A N 1
ATOM 754 C CA . HIS A 1 98 ? -1.465 8.088 1.552 1.00 93.38 98 HIS A CA 1
ATOM 755 C C . HIS A 1 98 ? -1.352 7.913 0.035 1.00 93.38 98 HIS A C 1
ATOM 757 O O . HIS A 1 98 ? -1.495 6.812 -0.489 1.00 93.38 98 HIS A O 1
ATOM 763 N N . GLY A 1 99 ? -1.025 8.995 -0.664 1.00 92.50 99 GLY A N 1
ATOM 764 C CA . GLY A 1 99 ? -0.701 8.979 -2.085 1.00 92.50 99 GLY A CA 1
ATOM 765 C C . GLY A 1 99 ? 0.435 9.954 -2.345 1.00 92.50 99 GLY A C 1
ATOM 766 O O . GLY A 1 99 ? 0.384 11.094 -1.890 1.00 92.50 99 GLY A O 1
ATOM 767 N N . ILE A 1 100 ? 1.476 9.497 -3.036 1.00 91.38 100 ILE A N 1
ATOM 768 C CA . ILE A 1 100 ? 2.620 10.329 -3.405 1.00 91.38 100 ILE A CA 1
ATOM 769 C C . ILE A 1 100 ? 3.108 9.935 -4.800 1.00 91.38 100 ILE A C 1
ATOM 771 O O . ILE A 1 100 ? 3.183 8.752 -5.124 1.00 91.38 100 ILE A O 1
ATOM 775 N N . CYS A 1 101 ? 3.445 10.928 -5.623 1.00 89.88 101 CYS A N 1
ATOM 776 C CA . CYS A 1 101 ? 4.051 10.728 -6.939 1.00 89.88 101 CYS A CA 1
ATOM 777 C C . CYS A 1 101 ? 5.247 11.682 -7.111 1.00 89.88 101 CYS A C 1
ATOM 779 O O . CYS A 1 101 ? 5.125 12.714 -7.769 1.00 89.88 101 CYS A O 1
ATOM 781 N N . PRO A 1 102 ? 6.417 11.366 -6.522 1.00 88.12 102 PRO A N 1
ATOM 782 C CA . PRO A 1 102 ? 7.585 12.254 -6.574 1.00 88.12 102 PRO A CA 1
ATOM 783 C C . PRO A 1 102 ? 8.119 12.464 -7.995 1.00 88.12 102 PRO A C 1
ATOM 785 O O . PRO A 1 102 ? 8.751 13.472 -8.287 1.00 88.12 102 PRO A O 1
ATOM 788 N N . TRP A 1 103 ? 7.852 11.512 -8.893 1.00 83.75 103 TRP A N 1
ATOM 789 C CA . TRP A 1 103 ? 8.233 11.592 -10.302 1.00 83.75 103 TRP A CA 1
ATOM 790 C C . TRP A 1 103 ? 7.532 12.720 -11.061 1.00 83.75 103 TRP A C 1
ATOM 792 O O . TRP A 1 103 ? 8.039 13.134 -12.102 1.00 83.75 103 TRP A O 1
ATOM 802 N N . LEU A 1 104 ? 6.393 13.210 -10.560 1.00 83.44 104 LEU A N 1
ATOM 803 C CA . LEU A 1 104 ? 5.684 14.331 -11.169 1.00 83.44 104 LEU A CA 1
ATOM 804 C C . LEU A 1 104 ? 6.285 15.685 -10.769 1.00 83.44 104 LEU A C 1
ATOM 806 O O . LEU A 1 104 ? 6.252 1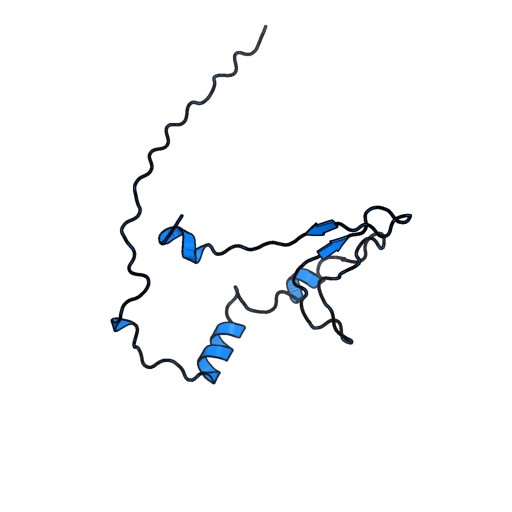6.604 -11.578 1.00 83.44 104 LEU A O 1
ATOM 810 N N . SER A 1 105 ? 6.907 15.796 -9.590 1.00 85.31 105 SER A N 1
ATOM 811 C CA . SER A 1 105 ? 7.421 17.068 -9.061 1.00 85.31 105 SER A CA 1
ATOM 812 C C . SER A 1 105 ? 8.400 17.815 -9.987 1.00 85.31 105 SER A C 1
ATOM 814 O O . SER A 1 105 ? 8.347 19.040 -10.027 1.00 85.31 105 SER A O 1
ATOM 816 N N . PRO A 1 106 ? 9.287 17.156 -10.767 1.00 76.25 106 PRO A N 1
ATOM 817 C CA . PRO A 1 106 ? 10.123 17.856 -11.749 1.00 76.25 106 PRO A CA 1
ATOM 818 C C . PRO A 1 106 ? 9.353 18.434 -12.947 1.00 76.25 106 PRO A C 1
ATOM 820 O O . PRO A 1 106 ? 9.878 19.303 -13.639 1.00 76.25 106 PRO A O 1
ATOM 823 N N . VAL A 1 107 ? 8.161 17.907 -13.241 1.00 75.62 107 VAL A N 1
ATOM 824 C CA . VAL A 1 107 ? 7.303 18.348 -14.353 1.00 75.62 107 VAL A CA 1
ATOM 825 C C . VAL A 1 107 ? 6.361 19.452 -13.888 1.00 75.62 107 VAL A C 1
ATOM 827 O O . VAL A 1 107 ? 6.228 20.461 -14.576 1.00 75.62 107 VAL A O 1
ATOM 830 N N . ASP A 1 108 ? 5.724 19.238 -12.738 1.00 75.88 108 ASP A N 1
ATOM 831 C CA . ASP A 1 108 ? 4.756 20.141 -12.123 1.00 75.88 108 ASP A CA 1
ATOM 832 C C . ASP A 1 108 ? 4.876 20.017 -10.585 1.00 75.88 108 ASP A C 1
ATOM 834 O O . ASP A 1 108 ? 4.462 18.992 -10.028 1.00 75.88 108 ASP A O 1
ATOM 838 N N . PRO A 1 109 ? 5.571 20.966 -9.926 1.00 73.12 109 PRO A N 1
ATOM 839 C CA . PRO A 1 109 ? 5.936 20.910 -8.508 1.00 73.12 109 PRO A CA 1
ATOM 840 C C . PRO A 1 109 ? 4.786 21.221 -7.541 1.00 73.12 109 PRO A C 1
ATOM 842 O O . PRO A 1 109 ? 3.984 22.140 -7.818 1.00 73.12 109 PRO A O 1
#

Foldseek 3Di:
DDDPDPDDDDDDDDDQFDADCPDDPVVPDPDPDPVVVVVVQCPDPVRHDPCVVQVVDDPCVPPFWPDHQADDPVSHHGDQWTWGHPDPVDPDIDIDGDDDDVVCVSNPD

InterPro domains:
  IPR010074 Phosphoribosylformylglycinamidine subunit PurL [PTHR43555] (13-109)
  IPR036921 PurM-like, N-terminal domain superfamily [G3DSA:3.30.1330.10] (19-109)
  IPR036921 PurM-like, N-terminal domain superfamily [SSF55326] (26-109)

Secondary structure (DSSP, 8-state):
---------PPP--PPPP---S--GGG-S-PPPHHHHHHHHHHSTTTS--HHHHTTS-S-GGG-EEE-SEETTTT-EE-S-EEE-S-TT----EEE-----TTTTTT--

Radius of gyration: 23.03 Å; chains: 1; bounding box: 35×55×61 Å

Sequence (109 aa):
MGADCRRMQLRSAWEPPPQVRWWSADRQRSAPSPEAALLALLAEPNITSKESLVRQYDHEVRAGSVVKPFCGVAADGPTDGAVVRPRYDSYRGVTVTHGICPWLSPVDP

Organism: Geodia barretti (NCBI:txid519541)

pLDDT: mean 84.65, std 13.61, range [42.34, 96.69]